Protein AF-A0A940TR24-F1 (afdb_monomer_lite)

Structure (mmCIF, N/CA/C/O backbone):
data_AF-A0A940TR24-F1
#
_entry.id   AF-A0A940TR24-F1
#
loop_
_atom_site.group_PDB
_atom_site.id
_atom_site.type_symbol
_atom_site.label_atom_id
_atom_site.label_alt_id
_atom_site.label_comp_id
_atom_site.label_asym_id
_atom_site.label_entity_id
_atom_site.label_seq_id
_atom_site.pdbx_PDB_ins_code
_atom_site.Cartn_x
_atom_site.Cartn_y
_atom_site.Cartn_z
_atom_site.occupancy
_atom_site.B_iso_or_equiv
_atom_site.auth_seq_id
_atom_site.auth_comp_id
_atom_site.auth_asym_id
_atom_site.auth_atom_id
_atom_site.pdbx_PDB_model_num
ATOM 1 N N . HIS A 1 1 ? 12.787 -1.649 -12.248 1.00 58.75 1 HIS A N 1
ATOM 2 C CA . HIS A 1 1 ? 11.792 -1.430 -11.172 1.00 58.75 1 HIS A CA 1
ATOM 3 C C . HIS A 1 1 ? 11.809 0.021 -10.678 1.00 58.75 1 HIS A C 1
ATOM 5 O O . HIS A 1 1 ? 12.401 0.297 -9.639 1.00 58.75 1 HIS A O 1
ATOM 11 N N . ALA A 1 2 ? 11.181 0.944 -11.413 1.00 75.25 2 ALA A N 1
ATOM 12 C CA . ALA A 1 2 ? 11.103 2.360 -11.029 1.00 75.25 2 ALA A CA 1
ATOM 13 C C . ALA A 1 2 ? 9.776 2.708 -10.328 1.00 75.25 2 ALA A C 1
ATOM 15 O O . ALA A 1 2 ? 9.795 3.435 -9.343 1.00 75.25 2 ALA A O 1
ATOM 16 N N . GLN A 1 3 ? 8.649 2.115 -10.750 1.00 82.38 3 GLN A N 1
ATOM 17 C CA . GLN A 1 3 ? 7.308 2.421 -10.218 1.00 82.38 3 GLN A CA 1
ATOM 18 C C . GLN A 1 3 ? 7.181 2.321 -8.693 1.00 82.38 3 GLN A C 1
ATOM 20 O O . GLN A 1 3 ? 6.565 3.186 -8.086 1.00 82.38 3 GLN A O 1
ATOM 25 N N . PHE A 1 4 ? 7.816 1.334 -8.051 1.00 87.00 4 PHE A N 1
ATOM 26 C CA . PHE A 1 4 ? 7.815 1.243 -6.585 1.00 87.00 4 PHE A CA 1
ATOM 27 C C . PHE A 1 4 ? 8.389 2.506 -5.920 1.00 87.00 4 PHE A C 1
ATOM 29 O O . PHE A 1 4 ? 7.828 3.005 -4.952 1.00 87.00 4 PHE A O 1
ATOM 36 N N . TRP A 1 5 ? 9.490 3.041 -6.453 1.00 90.06 5 TRP A N 1
ATOM 37 C CA . TRP A 1 5 ? 10.133 4.241 -5.917 1.00 90.06 5 TRP A CA 1
ATOM 38 C C . TRP A 1 5 ? 9.329 5.511 -6.206 1.00 90.06 5 TRP A C 1
ATOM 40 O O . TRP A 1 5 ? 9.346 6.444 -5.407 1.00 90.06 5 TRP A O 1
ATOM 50 N N . ILE A 1 6 ? 8.585 5.531 -7.314 1.00 90.94 6 ILE A N 1
ATOM 51 C CA . ILE A 1 6 ? 7.642 6.613 -7.619 1.00 90.94 6 ILE A CA 1
ATOM 52 C C . ILE A 1 6 ? 6.497 6.593 -6.596 1.00 90.94 6 ILE A C 1
ATOM 54 O O . ILE A 1 6 ? 6.203 7.624 -5.995 1.00 90.94 6 ILE A O 1
ATOM 58 N N . GLY A 1 7 ? 5.919 5.418 -6.325 1.00 92.94 7 GLY A N 1
ATOM 59 C CA . GLY A 1 7 ? 4.912 5.248 -5.275 1.00 92.94 7 GLY A CA 1
ATOM 60 C C . GLY A 1 7 ? 5.428 5.667 -3.899 1.00 92.94 7 GLY A C 1
ATOM 61 O O . GLY A 1 7 ? 4.761 6.425 -3.204 1.00 92.94 7 GLY A O 1
ATOM 62 N N . GLU A 1 8 ? 6.657 5.278 -3.546 1.00 92.31 8 GLU A N 1
ATOM 63 C CA . GLU A 1 8 ? 7.302 5.703 -2.296 1.00 92.31 8 GLU A CA 1
ATOM 64 C C . GLU A 1 8 ? 7.474 7.225 -2.234 1.00 92.31 8 GLU A C 1
ATOM 66 O O . GLU A 1 8 ? 7.204 7.832 -1.205 1.00 92.31 8 GLU A O 1
ATOM 71 N N . THR A 1 9 ? 7.836 7.868 -3.345 1.00 95.56 9 THR A N 1
ATOM 72 C CA . THR A 1 9 ? 7.944 9.332 -3.406 1.00 95.56 9 THR A CA 1
ATOM 73 C C . THR A 1 9 ? 6.602 10.001 -3.107 1.00 95.56 9 THR A C 1
ATOM 75 O O . THR A 1 9 ? 6.543 10.932 -2.305 1.00 95.56 9 THR A O 1
ATOM 78 N N . TYR A 1 10 ? 5.512 9.521 -3.710 1.00 95.81 10 TYR A N 1
ATOM 79 C CA . TYR A 1 10 ? 4.171 10.040 -3.427 1.00 95.81 10 TYR A CA 1
ATOM 80 C C . TYR A 1 10 ? 3.730 9.759 -1.988 1.00 95.81 10 TYR A C 1
ATOM 82 O O . TYR A 1 10 ? 3.197 10.655 -1.336 1.00 95.81 10 TYR A O 1
ATOM 90 N N . TYR A 1 11 ? 4.042 8.574 -1.459 1.00 95.25 11 TYR A N 1
ATOM 91 C CA . TYR A 1 11 ? 3.770 8.216 -0.069 1.00 95.25 11 TYR A CA 1
ATOM 92 C C . TYR A 1 11 ? 4.457 9.183 0.904 1.00 95.25 11 TYR A C 1
ATOM 94 O O . TYR A 1 11 ? 3.820 9.706 1.814 1.00 95.25 11 TYR A O 1
ATOM 102 N N . GLN A 1 12 ? 5.741 9.488 0.684 1.00 94.69 12 GLN A N 1
ATOM 103 C CA . GLN A 1 12 ? 6.482 10.455 1.503 1.00 94.69 12 GLN A CA 1
ATOM 104 C C . GLN A 1 12 ? 5.905 11.872 1.399 1.00 94.69 12 GLN A C 1
ATOM 106 O O . GLN A 1 12 ? 5.928 12.632 2.364 1.00 94.69 12 GLN A O 1
ATOM 111 N N . LYS A 1 13 ? 5.327 12.221 0.245 1.00 95.81 13 LYS A N 1
ATOM 112 C CA . LYS A 1 13 ? 4.600 13.481 0.041 1.00 95.81 13 LYS A CA 1
ATOM 113 C C . LYS A 1 13 ? 3.188 13.477 0.643 1.00 95.81 13 LYS A C 1
ATOM 115 O O . LYS A 1 13 ? 2.493 14.478 0.493 1.00 95.81 13 LYS A O 1
ATOM 120 N N . LYS A 1 14 ? 2.773 12.391 1.311 1.00 94.00 14 LYS A N 1
ATOM 121 C CA . LYS A 1 14 ? 1.412 12.157 1.829 1.00 94.00 14 LYS A CA 1
ATOM 122 C C . LYS A 1 14 ? 0.326 12.171 0.748 1.00 94.00 14 LYS A C 1
ATOM 124 O O . LYS A 1 14 ? -0.853 12.327 1.044 1.00 94.00 14 LYS A O 1
ATOM 129 N N . ASP A 1 15 ? 0.722 11.991 -0.509 1.00 96.50 15 ASP A N 1
ATOM 130 C CA . ASP A 1 15 ? -0.184 11.852 -1.646 1.00 96.50 15 ASP A CA 1
ATOM 131 C C . ASP A 1 15 ? -0.505 10.361 -1.816 1.00 96.50 15 ASP A C 1
ATOM 133 O O . ASP A 1 15 ? 0.023 9.662 -2.686 1.00 96.50 15 ASP A O 1
ATOM 137 N N . PHE A 1 16 ? -1.291 9.840 -0.872 1.00 95.44 16 PHE A N 1
ATOM 138 C CA . PHE A 1 16 ? -1.544 8.406 -0.748 1.00 95.44 16 PHE A CA 1
ATOM 139 C C . PHE A 1 16 ? -2.343 7.851 -1.928 1.00 95.44 16 PHE A C 1
ATOM 141 O O . PHE A 1 16 ? -2.077 6.734 -2.363 1.00 95.44 16 PHE A O 1
ATOM 148 N N . GLU A 1 17 ? -3.253 8.639 -2.501 1.00 95.62 17 GLU A N 1
ATOM 149 C CA . GLU A 1 17 ? -4.027 8.253 -3.685 1.00 95.62 17 GLU A CA 1
ATOM 150 C C . GLU A 1 17 ? -3.107 7.978 -4.881 1.00 95.62 17 GLU A C 1
ATOM 152 O O . GLU A 1 17 ? -3.178 6.909 -5.495 1.00 95.62 17 GLU A O 1
ATOM 157 N N . LYS A 1 18 ? -2.164 8.886 -5.177 1.00 95.81 18 LYS A N 1
ATOM 158 C CA . LYS A 1 18 ? -1.179 8.642 -6.242 1.00 95.81 18 LYS A CA 1
ATOM 159 C C . LYS A 1 18 ? -0.216 7.522 -5.884 1.00 95.81 18 LYS A C 1
ATOM 161 O O . LYS A 1 18 ? 0.128 6.727 -6.758 1.00 95.81 18 LYS A O 1
ATOM 166 N N . ALA A 1 19 ? 0.194 7.416 -4.620 1.00 96.38 19 ALA A N 1
ATOM 167 C CA . ALA A 1 19 ? 1.047 6.321 -4.171 1.00 96.38 19 ALA A CA 1
ATOM 168 C C . ALA A 1 19 ? 0.398 4.957 -4.457 1.00 96.38 19 ALA A C 1
ATOM 170 O O . ALA A 1 19 ? 1.050 4.075 -5.014 1.00 96.38 19 ALA A O 1
ATOM 171 N N . ILE A 1 20 ? -0.896 4.808 -4.154 1.00 96.25 20 ILE A N 1
ATOM 172 C CA . ILE A 1 20 ? -1.676 3.591 -4.411 1.00 96.25 20 ILE A CA 1
ATOM 173 C C . ILE A 1 20 ? -1.656 3.225 -5.894 1.00 96.25 20 ILE A C 1
ATOM 175 O O . ILE A 1 20 ? -1.355 2.077 -6.221 1.00 96.25 20 ILE A O 1
ATOM 179 N N . LEU A 1 21 ? -1.918 4.189 -6.782 1.00 95.69 21 LEU A N 1
ATOM 180 C CA . LEU A 1 21 ? -1.913 3.962 -8.231 1.00 95.69 21 LEU A CA 1
ATOM 181 C C . LEU A 1 21 ? -0.533 3.516 -8.737 1.00 95.69 21 LEU A C 1
ATOM 183 O O . LEU A 1 21 ? -0.424 2.609 -9.561 1.00 95.69 21 LEU A O 1
ATOM 187 N N . GLU A 1 22 ? 0.542 4.124 -8.239 1.00 94.88 22 GLU A N 1
ATOM 188 C CA . GLU A 1 22 ? 1.903 3.769 -8.651 1.00 94.88 22 GLU A CA 1
ATOM 189 C C . GLU A 1 22 ? 2.353 2.410 -8.097 1.00 94.88 22 GLU A C 1
ATOM 191 O O . GLU A 1 22 ? 3.017 1.639 -8.801 1.00 94.88 22 GLU A O 1
ATOM 196 N N . TYR A 1 23 ? 1.944 2.060 -6.874 1.00 94.44 23 TYR A N 1
ATOM 197 C CA . TYR A 1 23 ? 2.151 0.716 -6.340 1.00 94.44 23 TYR A CA 1
ATOM 198 C C . TYR A 1 23 ? 1.362 -0.331 -7.126 1.00 94.44 23 TYR A C 1
ATOM 200 O O . TYR A 1 23 ? 1.926 -1.371 -7.469 1.00 94.44 23 TYR A O 1
ATOM 208 N N . G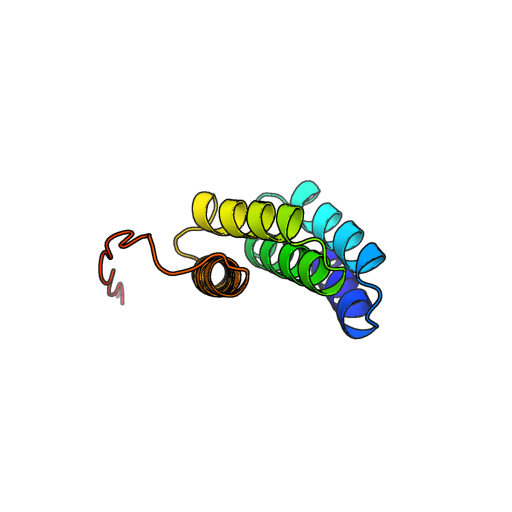LU A 1 24 ? 0.111 -0.050 -7.490 1.00 94.00 24 GLU A N 1
ATOM 209 C CA . GLU A 1 24 ? -0.695 -0.939 -8.327 1.00 94.00 24 GLU A CA 1
ATOM 210 C C . GLU A 1 24 ? -0.028 -1.193 -9.681 1.00 94.00 24 GLU A C 1
ATOM 212 O O . GLU A 1 24 ? 0.106 -2.344 -10.104 1.00 94.00 24 GLU A O 1
ATOM 217 N N . LYS A 1 25 ? 0.487 -0.144 -10.334 1.00 92.81 25 LYS A N 1
ATOM 218 C CA . LYS A 1 25 ? 1.276 -0.284 -11.566 1.00 92.81 25 LYS A CA 1
ATOM 219 C C . LYS A 1 25 ? 2.511 -1.155 -11.350 1.00 92.81 25 LYS A C 1
ATOM 221 O O . LYS A 1 25 ? 2.843 -1.961 -12.214 1.00 92.81 25 LYS A O 1
ATOM 226 N N . ALA A 1 26 ? 3.200 -1.027 -10.214 1.00 90.31 26 ALA A N 1
ATOM 227 C CA . ALA A 1 26 ? 4.351 -1.875 -9.903 1.00 90.31 26 ALA A CA 1
ATOM 228 C C . ALA A 1 26 ? 3.957 -3.359 -9.783 1.00 90.31 26 ALA A C 1
ATOM 230 O O . ALA A 1 26 ? 4.687 -4.219 -10.274 1.00 90.31 26 ALA A O 1
ATOM 231 N N . ILE A 1 27 ? 2.807 -3.642 -9.167 1.00 90.38 27 ILE A N 1
ATOM 232 C CA . ILE A 1 27 ? 2.277 -4.995 -8.948 1.00 90.38 27 ILE A CA 1
ATOM 233 C C . ILE A 1 27 ? 1.792 -5.620 -10.258 1.00 90.38 27 ILE A C 1
ATOM 235 O O . ILE A 1 27 ? 2.088 -6.776 -10.540 1.00 90.38 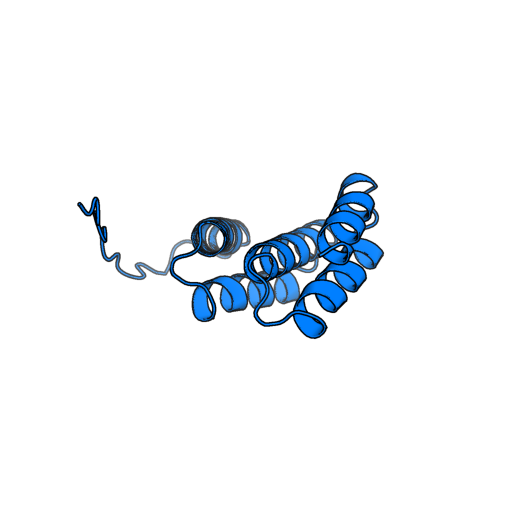27 ILE A O 1
ATOM 239 N N . THR A 1 28 ? 1.048 -4.861 -11.060 1.00 90.00 28 THR A N 1
ATOM 240 C CA . THR A 1 28 ? 0.430 -5.342 -12.306 1.00 90.00 28 THR A CA 1
ATOM 241 C C . THR A 1 28 ? 1.435 -5.471 -13.442 1.00 90.00 28 THR A C 1
ATOM 243 O O . THR A 1 28 ? 1.393 -6.446 -14.187 1.00 90.00 28 THR A O 1
ATOM 246 N N . LYS A 1 29 ? 2.372 -4.524 -13.565 1.00 88.69 29 LYS A N 1
ATOM 247 C CA . LYS A 1 29 ? 3.380 -4.525 -14.633 1.00 88.69 29 LYS A CA 1
ATOM 248 C C . LYS A 1 29 ? 4.525 -5.500 -14.369 1.00 88.69 29 LYS A C 1
ATOM 250 O O . LYS A 1 29 ? 5.158 -5.961 -15.313 1.00 88.69 29 LYS A O 1
ATOM 255 N N . TYR A 1 30 ? 4.809 -5.792 -13.101 1.00 86.12 30 TYR A N 1
ATOM 256 C CA . TYR A 1 30 ? 5.910 -6.670 -12.704 1.00 86.12 30 TYR A CA 1
ATOM 257 C C . TYR A 1 30 ? 5.469 -7.686 -11.643 1.00 86.12 30 TYR A C 1
ATOM 259 O O . TYR A 1 30 ? 6.048 -7.679 -10.561 1.00 86.12 30 TYR A O 1
ATOM 267 N N . PRO A 1 31 ? 4.493 -8.570 -11.920 1.00 82.75 31 PRO A N 1
ATOM 268 C CA . PRO A 1 31 ? 3.887 -9.455 -10.915 1.00 82.75 31 PRO A CA 1
ATOM 269 C C . PRO A 1 31 ? 4.863 -10.455 -10.275 1.00 82.75 31 PRO A C 1
ATOM 271 O O . PRO A 1 31 ? 4.643 -10.901 -9.150 1.00 82.75 31 PRO A O 1
ATOM 274 N N . GLU A 1 32 ? 5.963 -10.770 -10.957 1.00 82.00 32 GLU A N 1
ATOM 275 C CA . GLU A 1 32 ? 7.031 -11.655 -10.470 1.00 82.00 32 GLU A CA 1
ATOM 276 C C . GLU A 1 32 ? 8.244 -10.882 -9.924 1.00 82.00 32 GLU A C 1
ATOM 278 O O . GLU A 1 32 ? 9.258 -11.463 -9.545 1.00 82.00 32 GLU A O 1
ATOM 283 N N . GLY A 1 33 ? 8.164 -9.550 -9.875 1.00 79.50 33 GLY A N 1
ATOM 284 C CA . GLY A 1 33 ? 9.248 -8.717 -9.378 1.00 79.50 33 GLY A CA 1
ATOM 285 C C . GLY A 1 33 ? 9.453 -8.886 -7.873 1.00 79.50 33 GLY A C 1
ATOM 286 O O . GLY A 1 33 ? 8.502 -8.86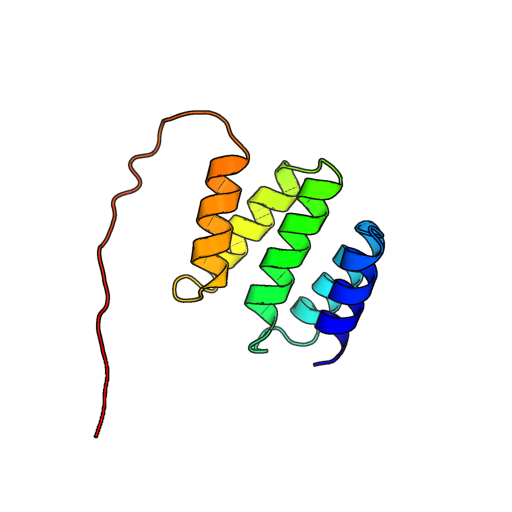4 -7.092 1.00 79.50 33 GLY A O 1
ATOM 287 N N . SER A 1 34 ? 10.709 -8.907 -7.426 1.00 82.50 34 SER A N 1
ATOM 288 C CA . SER A 1 34 ? 11.052 -9.004 -5.996 1.00 82.50 34 SER A CA 1
ATOM 289 C C . SER A 1 34 ? 10.497 -7.849 -5.148 1.00 82.50 34 SER A C 1
ATOM 291 O O . SER A 1 34 ? 10.466 -7.932 -3.924 1.00 82.50 34 SER A O 1
ATOM 293 N N . LYS A 1 35 ? 10.047 -6.759 -5.787 1.00 86.00 35 LYS A N 1
ATOM 294 C CA . LYS A 1 35 ? 9.444 -5.588 -5.133 1.00 86.00 35 LYS A CA 1
ATOM 295 C C . LYS A 1 35 ? 7.923 -5.657 -4.983 1.00 86.00 35 LYS A C 1
ATOM 297 O O . LYS A 1 35 ? 7.363 -4.794 -4.316 1.00 86.00 35 LYS A O 1
ATOM 302 N N . VAL A 1 36 ? 7.252 -6.646 -5.570 1.00 90.25 36 VAL A N 1
ATOM 303 C CA . VAL A 1 36 ? 5.793 -6.811 -5.456 1.00 90.25 36 VAL A CA 1
ATOM 304 C C . VAL A 1 36 ? 5.312 -6.959 -4.012 1.00 90.25 36 VAL A C 1
ATOM 306 O O . VAL A 1 36 ? 4.390 -6.227 -3.650 1.00 90.25 36 VAL A O 1
ATOM 309 N N . PRO A 1 37 ? 5.915 -7.807 -3.149 1.00 91.56 37 PRO A N 1
ATOM 310 C CA . PRO A 1 37 ? 5.497 -7.879 -1.747 1.00 91.56 37 PRO A CA 1
ATOM 311 C C . PRO A 1 37 ? 5.630 -6.528 -1.027 1.00 91.56 37 PRO A C 1
ATOM 313 O O . PRO A 1 37 ? 4.759 -6.162 -0.240 1.00 91.56 37 PRO A O 1
ATOM 316 N N . ALA A 1 38 ? 6.672 -5.748 -1.339 1.00 92.56 38 ALA A N 1
ATOM 317 C CA . ALA A 1 38 ? 6.863 -4.406 -0.785 1.00 92.56 38 ALA A CA 1
ATOM 318 C C . ALA A 1 38 ? 5.826 -3.406 -1.308 1.00 92.56 38 ALA A C 1
ATOM 320 O O . ALA A 1 38 ? 5.278 -2.638 -0.521 1.00 92.56 38 ALA A O 1
ATOM 321 N N . ALA A 1 39 ? 5.521 -3.441 -2.606 1.00 94.19 39 ALA A N 1
ATOM 322 C CA . ALA A 1 39 ? 4.505 -2.589 -3.214 1.00 94.19 39 ALA A CA 1
ATOM 323 C C . ALA A 1 39 ? 3.112 -2.866 -2.633 1.00 94.19 39 ALA A C 1
ATOM 325 O O . ALA A 1 39 ? 2.423 -1.927 -2.256 1.00 94.19 39 ALA A O 1
ATOM 326 N N . LEU A 1 40 ? 2.723 -4.136 -2.486 1.00 93.81 40 LEU A N 1
ATOM 327 C CA . LEU A 1 40 ? 1.439 -4.523 -1.891 1.00 93.81 40 LEU A CA 1
ATOM 328 C C . LEU A 1 40 ? 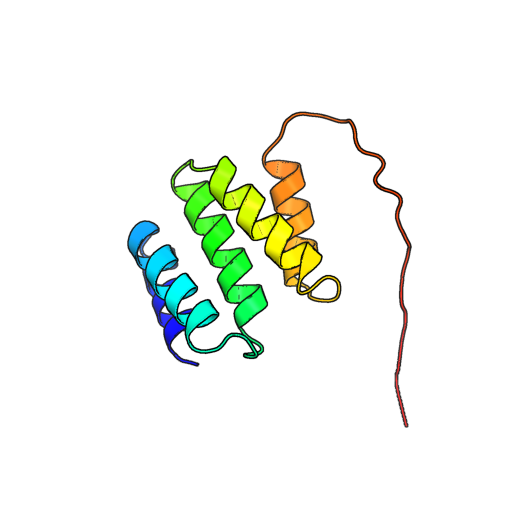1.314 -4.068 -0.431 1.00 93.81 40 LEU A C 1
ATOM 330 O O . LEU A 1 40 ? 0.282 -3.521 -0.044 1.00 93.81 40 LEU A O 1
ATOM 334 N N . LEU A 1 41 ? 2.364 -4.264 0.377 1.00 94.62 41 LEU A N 1
ATOM 335 C CA . LEU A 1 41 ? 2.384 -3.800 1.765 1.00 94.62 41 LEU A CA 1
ATOM 336 C C . LEU A 1 41 ? 2.226 -2.277 1.830 1.00 94.62 41 LEU A C 1
ATOM 338 O O . LEU A 1 41 ? 1.391 -1.774 2.577 1.00 94.62 41 LEU A O 1
ATOM 342 N N . LYS A 1 42 ? 3.011 -1.543 1.036 1.00 94.94 42 LYS A N 1
ATOM 343 C CA . LYS A 1 42 ? 2.983 -0.077 1.006 1.00 94.94 42 LYS A CA 1
ATOM 344 C C . LYS A 1 42 ? 1.664 0.478 0.476 1.00 94.94 42 LYS A C 1
ATOM 346 O O . LYS A 1 42 ? 1.170 1.459 1.020 1.00 94.94 42 LYS A O 1
ATOM 351 N N . GLN A 1 43 ? 1.058 -0.177 -0.512 1.00 96.44 43 GLN A N 1
ATOM 352 C CA . GLN A 1 43 ? -0.284 0.149 -0.986 1.00 96.44 43 GLN A CA 1
ATOM 353 C C . GLN A 1 43 ? -1.310 -0.013 0.143 1.00 96.44 43 GLN A C 1
ATOM 355 O O . GLN A 1 43 ? -2.110 0.886 0.372 1.00 96.44 43 GLN A O 1
ATOM 360 N N . GLY A 1 44 ? -1.246 -1.116 0.898 1.00 95.25 44 GLY A N 1
ATOM 361 C CA . GLY A 1 44 ? -2.118 -1.334 2.054 1.00 95.25 44 GLY A CA 1
ATOM 362 C C . GLY A 1 44 ? -1.929 -0.280 3.146 1.00 95.25 44 GLY A C 1
ATOM 363 O O . GLY A 1 44 ? -2.910 0.218 3.688 1.00 95.25 44 GLY A O 1
ATOM 364 N N . LEU A 1 45 ? -0.684 0.114 3.427 1.00 94.81 45 LEU A N 1
ATOM 365 C CA . LEU A 1 45 ? -0.387 1.212 4.353 1.00 94.81 45 LEU A CA 1
ATOM 366 C C . LEU A 1 45 ? -0.972 2.541 3.858 1.00 94.81 45 LEU A C 1
ATOM 368 O O . LEU A 1 45 ? -1.592 3.250 4.636 1.00 94.81 45 LEU A O 1
ATOM 372 N N . ALA A 1 46 ? -0.856 2.849 2.566 1.00 96.31 46 ALA A N 1
ATOM 373 C CA . ALA A 1 46 ? -1.432 4.065 1.995 1.00 96.31 46 ALA A CA 1
ATOM 374 C C . ALA A 1 46 ? -2.965 4.094 2.134 1.00 96.31 46 ALA A C 1
ATOM 376 O O . ALA A 1 46 ? -3.530 5.127 2.481 1.00 96.31 46 ALA A O 1
ATOM 377 N N . PHE A 1 47 ? -3.639 2.953 1.952 1.00 95.06 47 PHE A N 1
ATOM 378 C CA . PHE A 1 47 ? -5.073 2.843 2.236 1.00 95.06 47 PHE A CA 1
ATOM 379 C C . PHE A 1 47 ? -5.400 3.061 3.722 1.00 95.06 47 PHE A C 1
ATOM 381 O O . PHE A 1 47 ? -6.413 3.690 4.021 1.00 95.06 47 PHE A O 1
ATOM 388 N N . LEU A 1 48 ? -4.553 2.611 4.660 1.00 92.56 48 LEU A N 1
ATOM 389 C CA . LEU A 1 48 ? -4.741 2.923 6.085 1.00 92.56 48 LEU A CA 1
ATOM 390 C C . LEU A 1 48 ? -4.636 4.416 6.374 1.00 92.56 48 LEU A C 1
ATOM 392 O O . LEU A 1 48 ? -5.452 4.929 7.137 1.00 92.56 48 LEU A O 1
ATOM 396 N N . GLU A 1 49 ? -3.666 5.095 5.766 1.00 93.56 49 GLU A N 1
ATOM 397 C CA . GLU A 1 49 ? -3.483 6.541 5.920 1.00 93.56 49 GLU A CA 1
ATOM 398 C C . GLU A 1 49 ? -4.680 7.328 5.361 1.00 93.56 49 GLU A C 1
ATOM 400 O O . GLU A 1 49 ? -5.054 8.360 5.913 1.00 93.56 49 GLU A O 1
ATOM 405 N N . LEU A 1 50 ? -5.341 6.803 4.323 1.00 94.00 50 LEU A N 1
ATOM 406 C CA . LEU A 1 50 ? -6.609 7.333 3.804 1.00 94.00 50 LEU A CA 1
ATOM 407 C C . LEU A 1 50 ? -7.835 6.961 4.658 1.00 94.00 50 LEU A C 1
ATOM 409 O O . LEU A 1 50 ? -8.945 7.401 4.370 1.00 94.00 50 LEU A O 1
ATOM 413 N N . GLY A 1 51 ? -7.669 6.146 5.703 1.00 92.06 51 GLY A N 1
ATOM 414 C CA . GLY A 1 51 ? -8.760 5.660 6.552 1.00 92.06 51 GLY A CA 1
ATOM 415 C C . GLY A 1 51 ? -9.527 4.460 5.982 1.00 92.06 51 GLY A C 1
ATOM 416 O O . GLY A 1 51 ? -10.419 3.928 6.649 1.00 92.06 51 GLY A O 1
ATOM 417 N N . ASP A 1 52 ? -9.150 3.969 4.802 1.00 92.88 52 ASP A N 1
ATOM 418 C CA . ASP A 1 52 ? -9.755 2.815 4.137 1.00 92.88 52 ASP A CA 1
ATOM 419 C C . ASP A 1 52 ? -9.171 1.496 4.666 1.00 92.88 52 ASP A C 1
ATOM 421 O O . ASP A 1 52 ? -8.404 0.758 4.036 1.00 92.88 52 ASP A O 1
ATOM 425 N N . LYS A 1 53 ? -9.563 1.195 5.902 1.00 90.88 53 LYS A N 1
ATOM 426 C CA . LYS A 1 53 ? -9.208 -0.046 6.592 1.00 90.88 53 LYS A CA 1
ATOM 427 C C . LYS A 1 53 ? -9.640 -1.304 5.824 1.00 90.88 53 LYS A C 1
ATOM 429 O O . LYS A 1 53 ? -8.851 -2.251 5.808 1.00 90.88 53 LYS A O 1
ATOM 434 N N . PRO A 1 54 ? -10.837 -1.387 5.206 1.00 90.94 54 PRO A N 1
ATOM 435 C CA . PRO A 1 54 ? -11.234 -2.564 4.433 1.00 90.94 54 PRO A CA 1
ATOM 436 C C . PRO A 1 54 ? -10.249 -2.912 3.311 1.00 90.94 54 PRO A C 1
ATOM 438 O O . PRO A 1 54 ? -9.772 -4.052 3.254 1.00 90.94 54 PRO A O 1
ATOM 441 N N . ASN A 1 55 ? -9.886 -1.941 2.467 1.00 90.50 55 ASN A N 1
ATOM 442 C CA . ASN A 1 55 ? -8.967 -2.183 1.355 1.00 90.50 55 ASN A CA 1
ATOM 443 C C . ASN A 1 55 ? -7.544 -2.478 1.836 1.00 90.50 55 ASN A C 1
ATOM 445 O O . ASN A 1 55 ? -6.909 -3.417 1.344 1.00 90.50 55 ASN A O 1
ATOM 449 N N . ALA A 1 56 ? -7.080 -1.783 2.877 1.00 93.19 56 ALA A N 1
ATOM 450 C CA . ALA A 1 56 ? -5.801 -2.084 3.509 1.00 93.19 56 ALA A CA 1
ATOM 451 C C . ALA A 1 56 ? -5.714 -3.536 4.007 1.00 93.19 56 ALA A C 1
ATOM 453 O O . ALA A 1 56 ? -4.755 -4.250 3.705 1.00 93.19 56 ALA A O 1
ATOM 454 N N . ARG A 1 57 ? -6.744 -4.016 4.720 1.00 92.44 57 ARG A N 1
ATOM 455 C CA . ARG A 1 57 ? -6.800 -5.398 5.226 1.00 92.44 57 ARG A CA 1
ATOM 456 C C . ARG A 1 57 ? -6.755 -6.419 4.093 1.00 92.44 57 ARG A C 1
ATOM 458 O O . ARG A 1 57 ? -6.070 -7.433 4.228 1.00 92.44 57 ARG A O 1
ATOM 465 N N . ASN A 1 58 ? -7.457 -6.164 2.990 1.00 93.38 58 ASN A N 1
ATOM 466 C CA . ASN A 1 58 ? -7.443 -7.047 1.823 1.00 93.38 58 ASN A CA 1
ATOM 467 C C . ASN A 1 58 ? -6.042 -7.145 1.207 1.00 93.38 58 ASN A C 1
ATOM 469 O O . ASN A 1 58 ? -5.579 -8.244 0.899 1.00 93.38 58 ASN A O 1
ATOM 473 N N . LEU A 1 59 ? -5.331 -6.022 1.096 1.00 93.81 59 LEU A N 1
ATOM 474 C CA . LEU A 1 59 ? -3.960 -6.007 0.588 1.00 93.81 59 LEU A CA 1
ATOM 475 C C . LEU A 1 59 ? -2.987 -6.723 1.524 1.00 93.81 59 LEU A C 1
ATOM 477 O O . LEU A 1 59 ? -2.186 -7.529 1.055 1.00 93.81 59 LEU A O 1
ATOM 481 N N . PHE A 1 60 ? -3.091 -6.516 2.838 1.00 93.44 60 PHE A N 1
ATOM 482 C CA . PHE A 1 60 ? -2.254 -7.231 3.804 1.00 93.44 60 PHE A CA 1
ATOM 483 C C . PHE A 1 60 ? -2.471 -8.742 3.747 1.00 93.44 60 PHE A C 1
ATOM 485 O O . PHE A 1 60 ? -1.496 -9.490 3.684 1.00 93.44 60 PHE A O 1
ATOM 492 N N . LYS A 1 61 ? -3.728 -9.201 3.681 1.00 92.94 61 LYS A N 1
ATOM 493 C CA . LYS A 1 61 ? -4.043 -10.624 3.470 1.00 92.94 61 LYS A CA 1
ATOM 494 C C . LYS A 1 61 ? -3.394 -11.150 2.195 1.00 92.94 61 LYS A C 1
ATOM 496 O O . LYS A 1 61 ? -2.694 -12.155 2.246 1.00 92.94 61 LYS A O 1
ATOM 501 N N . ARG A 1 62 ? -3.505 -10.406 1.093 1.00 92.38 62 ARG A N 1
ATOM 502 C CA . ARG A 1 62 ? -2.902 -10.786 -0.186 1.00 92.38 62 ARG A CA 1
ATOM 503 C C . ARG A 1 62 ? -1.384 -10.951 -0.096 1.00 92.38 62 ARG A C 1
ATOM 505 O O . ARG A 1 62 ? -0.855 -11.887 -0.688 1.00 92.38 62 ARG A O 1
ATOM 512 N N . VAL A 1 63 ? -0.679 -10.088 0.643 1.00 93.00 63 VAL A N 1
ATOM 513 C CA . VAL A 1 63 ? 0.770 -10.248 0.886 1.00 93.00 63 VAL A CA 1
ATOM 514 C C . VAL A 1 63 ? 1.053 -11.527 1.665 1.00 93.00 63 VAL A C 1
ATOM 516 O O . VAL A 1 63 ? 1.953 -12.275 1.296 1.00 93.00 63 VAL A O 1
ATOM 519 N N . ILE A 1 64 ? 0.279 -11.794 2.717 1.00 91.69 64 ILE A N 1
ATOM 520 C CA . ILE A 1 64 ? 0.449 -12.977 3.568 1.00 91.69 64 ILE A CA 1
ATOM 521 C C . ILE A 1 64 ? 0.196 -14.263 2.778 1.00 91.69 64 ILE A C 1
ATOM 523 O O . ILE A 1 64 ? 0.950 -15.220 2.919 1.00 91.69 64 ILE A O 1
ATOM 527 N N . GLU A 1 65 ? -0.830 -14.279 1.929 1.00 91.50 65 GLU A N 1
ATOM 528 C CA . GLU A 1 65 ? -1.208 -15.445 1.128 1.00 91.50 65 GLU A CA 1
ATOM 529 C C . GLU A 1 65 ? -0.238 -15.691 -0.032 1.00 91.50 65 GLU A C 1
ATOM 531 O O . GLU A 1 65 ? 0.138 -16.831 -0.297 1.00 91.50 65 GLU A O 1
ATOM 536 N N . ARG A 1 66 ? 0.194 -14.631 -0.727 1.00 89.31 66 ARG A N 1
ATOM 537 C CA . ARG A 1 66 ? 1.053 -14.747 -1.919 1.00 89.31 66 ARG A CA 1
ATOM 538 C C . ARG A 1 66 ? 2.536 -14.844 -1.571 1.00 89.31 66 ARG A C 1
ATOM 540 O O . ARG A 1 66 ? 3.281 -15.503 -2.289 1.00 89.31 66 ARG A O 1
ATOM 547 N N . TYR A 1 67 ? 2.965 -14.206 -0.483 1.00 90.81 67 TYR A N 1
ATOM 548 C CA . TYR A 1 67 ? 4.369 -14.108 -0.079 1.00 90.81 67 TYR A CA 1
ATOM 549 C C . TYR A 1 67 ? 4.581 -14.457 1.407 1.00 90.81 67 TYR A C 1
ATOM 551 O O . TYR A 1 67 ? 5.239 -13.696 2.120 1.00 90.81 67 TYR A O 1
ATOM 559 N N . PRO A 1 68 ? 4.109 -15.619 1.898 1.00 89.38 68 PRO A N 1
ATOM 560 C CA . PRO A 1 68 ? 4.079 -15.958 3.329 1.00 89.38 68 PRO A CA 1
ATOM 561 C C . PRO A 1 68 ? 5.449 -16.002 4.020 1.00 89.38 68 PRO A C 1
ATOM 563 O O . PRO A 1 68 ? 5.510 -15.937 5.244 1.00 89.38 68 PRO A O 1
ATOM 566 N N . ARG A 1 69 ? 6.536 -16.143 3.250 1.00 88.88 69 ARG A N 1
ATOM 567 C CA . ARG A 1 69 ? 7.928 -16.201 3.734 1.00 88.88 69 ARG A CA 1
ATOM 568 C C . ARG A 1 69 ? 8.682 -14.872 3.595 1.00 88.88 69 ARG A C 1
ATOM 570 O O . ARG A 1 69 ? 9.885 -14.836 3.829 1.00 88.88 69 ARG A O 1
ATOM 577 N N . SER A 1 70 ? 8.012 -13.815 3.140 1.00 89.25 70 SER A N 1
ATOM 578 C CA . SER A 1 70 ? 8.614 -12.489 2.982 1.00 89.25 70 SER A CA 1
ATOM 579 C C . SER A 1 70 ? 8.509 -11.679 4.271 1.00 89.25 70 SER A C 1
ATOM 581 O O . SER A 1 70 ? 7.514 -11.779 4.986 1.00 89.25 70 SER A O 1
ATOM 583 N N . GLU A 1 71 ? 9.486 -10.808 4.522 1.00 90.19 71 GLU A N 1
ATOM 584 C CA . GLU A 1 71 ? 9.434 -9.857 5.642 1.00 90.19 71 GLU A CA 1
ATOM 585 C C . GLU A 1 71 ? 8.163 -8.992 5.584 1.00 90.19 71 GLU A C 1
ATOM 587 O O . GLU A 1 71 ? 7.542 -8.683 6.601 1.00 90.19 71 GLU A O 1
ATOM 592 N N . GLN A 1 72 ? 7.709 -8.670 4.371 1.00 91.56 72 GLN A N 1
ATOM 593 C CA . GLN A 1 72 ? 6.497 -7.898 4.142 1.00 91.56 72 GLN A CA 1
ATOM 594 C C . GLN A 1 72 ? 5.236 -8.631 4.592 1.00 91.56 72 GLN A C 1
ATOM 596 O O . GLN A 1 72 ? 4.302 -7.972 5.040 1.00 91.56 72 GLN A O 1
ATOM 601 N N . ALA A 1 73 ? 5.192 -9.964 4.516 1.00 90.25 73 ALA A N 1
ATOM 602 C CA . ALA A 1 73 ? 4.079 -10.730 5.070 1.00 90.25 73 ALA A CA 1
ATOM 603 C C . ALA A 1 73 ? 4.052 -10.657 6.596 1.00 90.25 73 ALA A C 1
ATOM 605 O O . ALA A 1 73 ? 2.977 -10.517 7.174 1.00 90.25 73 ALA A O 1
ATOM 606 N N . ASP A 1 74 ? 5.205 -10.689 7.262 1.00 91.06 74 ASP A N 1
ATOM 607 C CA . ASP A 1 74 ? 5.257 -10.537 8.718 1.00 91.06 74 ASP A CA 1
ATOM 608 C C . ASP A 1 74 ? 4.886 -9.118 9.162 1.00 91.06 74 ASP A C 1
ATOM 610 O O . ASP A 1 74 ? 4.162 -8.943 10.144 1.00 91.06 74 ASP A O 1
ATOM 614 N N . MET A 1 75 ? 5.286 -8.096 8.400 1.00 90.44 75 MET A N 1
ATOM 615 C CA . MET A 1 75 ? 4.805 -6.727 8.604 1.00 90.44 75 MET A CA 1
ATOM 616 C C . MET A 1 75 ? 3.296 -6.613 8.355 1.00 90.44 75 MET A C 1
ATOM 618 O O . MET A 1 75 ? 2.589 -6.019 9.167 1.00 90.44 75 MET A O 1
ATOM 622 N N . ALA A 1 76 ? 2.787 -7.208 7.274 1.00 91.94 76 ALA A N 1
ATOM 623 C CA . ALA A 1 76 ? 1.370 -7.201 6.927 1.00 91.94 76 ALA A CA 1
ATOM 624 C C . ALA A 1 76 ? 0.512 -7.872 8.008 1.00 91.94 76 ALA A C 1
ATOM 626 O O . ALA A 1 76 ? -0.551 -7.349 8.331 1.00 91.94 76 ALA A O 1
ATOM 627 N N . LYS A 1 77 ? 0.979 -8.974 8.619 1.00 90.06 77 LYS A N 1
ATOM 628 C CA . LYS A 1 77 ? 0.307 -9.609 9.770 1.00 90.06 77 LYS A CA 1
ATOM 629 C C . LYS A 1 77 ? 0.160 -8.624 10.924 1.00 90.06 77 LYS A C 1
ATOM 631 O O . LYS A 1 77 ? -0.957 -8.394 11.372 1.00 90.06 77 LYS A O 1
ATOM 636 N N . LYS A 1 78 ? 1.257 -7.967 11.321 1.00 89.38 78 LYS A N 1
ATOM 637 C CA . LYS A 1 78 ? 1.245 -6.970 12.404 1.00 89.38 78 LYS A CA 1
ATOM 638 C C . LYS A 1 78 ? 0.280 -5.818 12.120 1.00 89.38 78 LYS A C 1
ATOM 640 O O . LYS A 1 78 ? -0.450 -5.394 13.009 1.00 89.38 78 LYS A O 1
ATOM 645 N N . GLN A 1 79 ? 0.257 -5.319 10.882 1.00 89.00 79 GLN A N 1
ATOM 646 C CA . GLN A 1 79 ? -0.677 -4.262 10.483 1.00 89.00 79 GLN A CA 1
ATOM 647 C C . GLN A 1 79 ? -2.127 -4.753 10.500 1.00 89.00 79 GLN A C 1
ATOM 649 O O . GLN A 1 79 ? -3.009 -4.060 10.994 1.00 89.00 79 GLN A O 1
ATOM 654 N N . LEU A 1 80 ? -2.385 -5.972 10.023 1.00 87.12 80 LEU A N 1
ATOM 655 C CA . LEU A 1 80 ? -3.718 -6.569 10.041 1.00 87.12 80 LEU A CA 1
ATOM 656 C C . LEU A 1 80 ? -4.256 -6.724 11.472 1.00 87.12 80 LEU A C 1
ATOM 658 O O . LEU A 1 80 ? -5.438 -6.467 11.702 1.00 87.12 80 LEU A O 1
ATOM 662 N N . GLU A 1 81 ? -3.391 -7.093 12.419 1.00 84.44 81 GLU A N 1
ATOM 663 C CA . GLU A 1 81 ? -3.705 -7.156 13.852 1.00 84.44 81 GLU A CA 1
ATOM 664 C C . GLU A 1 81 ? -3.977 -5.762 14.441 1.00 84.44 81 GLU A C 1
ATOM 666 O O . GLU A 1 81 ? -4.942 -5.576 15.185 1.00 84.44 81 GLU A O 1
ATOM 671 N N . ALA A 1 82 ? -3.180 -4.757 14.063 1.00 81.31 82 ALA A N 1
ATOM 672 C CA . ALA A 1 82 ? -3.332 -3.380 14.537 1.00 81.31 82 ALA A CA 1
ATOM 673 C C . ALA A 1 82 ? -4.643 -2.713 14.076 1.00 81.31 82 ALA A C 1
ATOM 675 O O . ALA A 1 82 ? -5.170 -1.833 14.757 1.00 81.31 82 ALA A O 1
ATOM 676 N N . VAL A 1 83 ? -5.209 -3.141 12.943 1.00 79.56 83 VAL A N 1
ATOM 677 C CA . VAL A 1 83 ? -6.397 -2.516 12.334 1.00 79.56 83 VAL A CA 1
ATOM 678 C C . VAL A 1 83 ? -7.728 -2.905 13.026 1.00 79.56 83 VAL A C 1
ATOM 680 O O . VAL A 1 83 ? -8.753 -2.290 12.726 1.00 79.56 83 VAL A O 1
ATOM 683 N N . LYS A 1 84 ? -7.711 -3.796 14.043 1.00 65.62 84 LYS A N 1
ATOM 684 C CA . LYS A 1 84 ? -8.856 -4.258 14.888 1.00 65.62 84 LYS A CA 1
ATOM 685 C C . LYS A 1 84 ? -10.033 -4.901 14.089 1.00 65.62 84 LYS A C 1
ATOM 687 O O . LYS A 1 84 ? -10.103 -4.736 12.870 1.00 65.62 84 LYS A O 1
ATOM 692 N N . PRO A 1 85 ? -10.967 -5.674 14.705 1.00 54.44 85 PRO A N 1
ATOM 693 C CA . PRO A 1 85 ? -11.434 -5.658 16.102 1.00 54.44 85 PRO A CA 1
ATOM 694 C C . PRO A 1 85 ? -10.815 -6.790 16.980 1.00 54.44 85 PRO A C 1
ATOM 696 O O . PRO A 1 85 ? -10.012 -7.553 16.462 1.00 54.44 85 PRO A O 1
ATOM 699 N N . PRO A 1 86 ? -11.060 -6.846 18.312 1.00 47.62 86 PRO A N 1
ATOM 700 C CA . PRO A 1 86 ? -10.154 -7.414 19.333 1.00 47.62 86 PRO A CA 1
ATOM 701 C C . PRO A 1 86 ? -10.260 -8.953 19.537 1.00 47.62 86 PRO A C 1
ATOM 703 O O . PRO A 1 86 ? -10.792 -9.661 18.686 1.00 47.62 86 PRO A O 1
ATOM 706 N N . PRO A 1 87 ? -9.693 -9.489 20.639 1.00 51.53 87 PRO A N 1
ATOM 707 C CA . PRO A 1 87 ? -8.709 -10.570 20.657 1.00 51.53 87 PRO A CA 1
ATOM 708 C C . PRO A 1 87 ? -9.365 -11.943 20.440 1.00 51.53 87 PRO A C 1
ATOM 710 O O . PRO A 1 87 ? -9.768 -12.613 21.386 1.00 51.53 87 PRO A O 1
ATOM 713 N N . SER A 1 88 ? -9.521 -12.372 19.195 1.00 48.31 88 SER A N 1
ATOM 714 C CA . SER A 1 88 ? -10.047 -13.707 18.910 1.00 48.31 88 SER A CA 1
ATOM 715 C C . SER A 1 88 ? -9.522 -14.212 17.580 1.00 4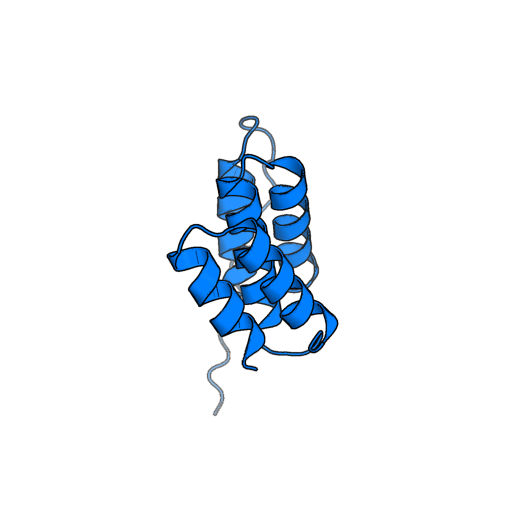8.31 88 SER A C 1
ATOM 717 O O . SER A 1 88 ? -10.246 -14.344 16.608 1.00 48.31 88 SER A O 1
ATOM 719 N N . GLU A 1 89 ? -8.226 -14.506 17.549 1.00 45.22 89 GLU A N 1
ATOM 720 C CA . GLU A 1 89 ? -7.739 -15.614 16.736 1.00 45.22 89 GLU A CA 1
ATOM 721 C C . GLU A 1 89 ? -6.391 -16.091 17.286 1.00 45.22 89 GLU A C 1
ATOM 723 O O . GLU A 1 89 ? -5.348 -15.509 16.984 1.00 45.22 89 GLU A O 1
ATOM 728 N N . PRO A 1 90 ? -6.364 -17.177 18.078 1.00 50.78 90 PRO A N 1
ATOM 729 C CA . PRO A 1 90 ? -5.167 -17.986 18.191 1.00 50.78 90 PRO A CA 1
ATOM 730 C C . PRO A 1 90 ? -4.991 -18.711 16.849 1.00 50.78 90 PRO A C 1
ATOM 732 O O . PRO A 1 90 ? -5.258 -19.903 16.726 1.00 50.78 90 PRO A O 1
ATOM 735 N N . LYS A 1 91 ? -4.572 -17.991 15.801 1.00 50.91 91 LYS A N 1
ATOM 736 C CA . LYS A 1 91 ? -4.072 -18.633 14.585 1.00 50.91 91 LYS A CA 1
ATOM 737 C C . LYS A 1 91 ? -2.684 -19.150 14.912 1.00 50.91 91 LYS A C 1
ATOM 739 O O . LYS A 1 91 ? -1.705 -18.407 14.910 1.00 50.91 91 LYS A O 1
ATOM 744 N N . GLY A 1 92 ? -2.670 -20.419 15.314 1.00 43.28 92 GLY A N 1
ATOM 745 C CA . GLY A 1 92 ? -1.508 -21.170 15.745 1.00 43.28 92 GLY A CA 1
ATOM 746 C C . GLY A 1 92 ? -0.262 -20.816 14.947 1.00 43.28 92 GLY A C 1
ATOM 747 O O . GLY A 1 92 ? -0.226 -20.903 13.720 1.00 43.28 92 GLY A O 1
ATOM 748 N N . LYS A 1 93 ? 0.779 -20.442 15.691 1.00 50.66 93 LYS A N 1
ATOM 749 C CA . LYS A 1 93 ? 2.158 -20.563 15.232 1.00 50.66 93 LYS A CA 1
ATOM 750 C C . LYS A 1 93 ? 2.329 -21.942 14.577 1.00 50.66 93 LYS A C 1
ATOM 752 O O . LYS A 1 93 ? 1.904 -22.948 15.140 1.00 50.66 93 LYS A O 1
ATOM 757 N N . PRO A 1 94 ? 3.066 -21.992 13.472 1.00 40.19 94 PRO A N 1
ATOM 758 C CA . PRO A 1 94 ? 4.390 -22.585 13.563 1.00 40.19 94 PRO A CA 1
ATOM 759 C C . PRO A 1 94 ? 5.380 -21.427 13.384 1.00 40.19 94 PRO A C 1
ATOM 761 O O . PRO A 1 94 ? 5.294 -20.665 12.430 1.00 40.19 94 PRO A O 1
ATOM 764 N N . ALA A 1 95 ? 6.178 -21.050 14.384 1.00 43.38 95 ALA A N 1
ATOM 765 C CA . ALA A 1 95 ? 7.403 -21.730 14.812 1.00 43.38 95 ALA A CA 1
ATOM 766 C C . ALA A 1 95 ? 8.370 -22.019 13.633 1.00 43.38 95 ALA A C 1
ATOM 768 O O . ALA A 1 95 ? 7.949 -22.348 12.529 1.00 43.38 95 ALA A O 1
ATOM 769 N N . PRO A 1 96 ? 9.675 -21.812 13.850 1.00 52.91 96 PRO A N 1
ATOM 770 C CA . PRO A 1 96 ? 10.607 -21.229 12.890 1.00 52.91 96 PRO A CA 1
ATOM 771 C C . PRO A 1 96 ? 11.068 -22.224 11.822 1.00 52.91 96 PRO A C 1
ATOM 773 O O . PRO A 1 96 ? 11.332 -23.383 12.119 1.00 52.91 96 PRO A O 1
ATOM 776 N N . SER A 1 97 ? 11.274 -21.754 10.590 1.00 40.66 97 SER A N 1
ATOM 777 C CA . SER A 1 97 ? 12.114 -22.464 9.616 1.00 40.66 97 SER A CA 1
ATOM 778 C C . SER A 1 97 ? 13.491 -21.815 9.591 1.00 40.66 97 SER A C 1
ATOM 780 O O . SER A 1 97 ? 13.752 -20.835 8.899 1.00 40.66 97 SER A O 1
ATOM 782 N N . THR A 1 98 ? 14.351 -22.353 10.441 1.00 44.66 98 THR A N 1
ATOM 783 C CA . THR A 1 98 ? 15.785 -22.113 10.491 1.00 44.66 98 THR A CA 1
ATOM 784 C C . THR A 1 98 ? 16.483 -22.552 9.195 1.00 44.66 98 THR A C 1
ATOM 786 O O . THR A 1 98 ? 16.130 -23.556 8.591 1.00 44.66 98 THR A O 1
ATOM 789 N N . LYS A 1 99 ? 17.537 -21.798 8.847 1.00 48.09 99 LYS A N 1
ATOM 790 C CA . LYS A 1 99 ? 18.765 -22.192 8.126 1.00 48.09 99 LYS A CA 1
ATOM 791 C C . LYS A 1 99 ? 18.648 -22.934 6.780 1.00 48.09 99 LYS A C 1
ATOM 793 O O . LYS A 1 99 ? 18.356 -24.121 6.724 1.00 48.09 99 LYS A O 1
ATOM 798 N N . LYS A 1 100 ? 19.280 -22.336 5.764 1.00 39.38 100 LYS A N 1
ATOM 799 C CA . LYS A 1 100 ? 20.352 -23.041 5.042 1.00 39.38 100 LYS A CA 1
ATOM 800 C C . LYS A 1 100 ? 21.531 -22.104 4.765 1.00 39.38 100 LYS A C 1
ATOM 802 O O . LYS A 1 100 ? 21.562 -21.367 3.792 1.00 39.38 100 LYS A O 1
ATOM 807 N N . LYS A 1 101 ? 22.506 -22.157 5.677 1.00 49.19 101 LYS A N 1
ATOM 808 C CA . LYS A 1 101 ? 23.923 -21.995 5.335 1.00 49.19 101 LYS A CA 1
ATOM 809 C C . LYS A 1 101 ? 24.250 -23.163 4.402 1.00 49.19 101 LYS A C 1
ATOM 811 O O . LYS A 1 101 ? 23.903 -24.296 4.742 1.00 49.19 101 LYS A O 1
ATOM 816 N N . SER A 1 102 ? 24.825 -22.929 3.234 1.00 31.52 102 SER A N 1
ATOM 817 C CA . SER A 1 102 ? 25.292 -24.002 2.348 1.00 31.52 102 SER A CA 1
ATOM 818 C C . SER A 1 102 ? 26.322 -23.450 1.368 1.00 31.52 102 SER A C 1
ATOM 820 O O . SER A 1 102 ? 26.150 -22.317 0.923 1.00 31.52 102 SER A O 1
ATOM 822 N N . PRO A 1 103 ? 27.221 -24.327 0.913 1.00 52.84 103 PRO A N 1
ATOM 823 C CA . PRO A 1 103 ? 28.452 -24.757 1.571 1.00 52.84 103 PRO A CA 1
ATOM 824 C C . PRO A 1 103 ? 29.618 -23.777 1.365 1.00 52.84 103 PRO A C 1
ATOM 826 O O . PRO A 1 103 ? 29.608 -23.030 0.364 1.00 52.84 103 PRO A O 1
#

pLDDT: mean 82.4, std 18.09, range [31.52, 96.5]

Sequence (103 aa):
HAQFW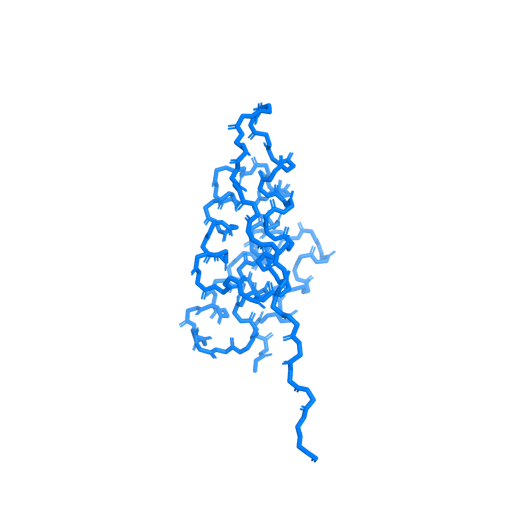IGETYYQKKDFEKAILEYEKAITKYPEGSKVPAALLKQGLAFLELGDKPNARNLFKRVIERYPRSEQADMAKKQLEAVKPPPSEPKGKPAPSTKKKSP

Foldseek 3Di:
DCLQVVLVVCVVVLVLVVSLVSLVCVCVVCVPDPCNLVSLLSNLVSCVSVVNPVSSLVSLVVSCVVPVPDPSNVVSVVVNQVSDDDDDDCPDDDDDDDDDPDD

Radius of gyration: 14.84 Å; chains: 1; bounding box: 40×38×35 Å

Secondary structure (DSSP, 8-state):
--HHHHHHHHHHTT-HHHHHHHHHHHHHH-TTSTTHHHHHHHHHHHHHHTT-HHHHHHHHHHHHHH-TTSHHHHHHHHHHHHT---S----------------